Protein AF-A0A961NKL2-F1 (afdb_monomer_lite)

Radius of gyration: 26.67 Å; chains: 1; bounding box: 66×65×51 Å

Sequence (157 aa):
YEAPAMARLHRAYERLLSAIHTENTVDLYLNLGRTLVRRLYEGRWYDPDAMLLKDALIRWVASAINGEVVLELRRGDDYSILNTVAPRGSYAPEKLSMEKVQSAFSPGDRIGMLTMQDIGIGDTRNILMEYMRASAHFDFKNWLDMLEGPDGPDVIS

Foldseek 3Di:
DDDPPVVVVVVFLVVQLVFADDPVVVVLCVVLVVVLVVCVVVVNCPPPSNVVSVCCCCVPRVVQRDWDWDKDDDPDPDIDTDDTGRPNTPDDVVLQDPPDPDHPDDPVVVVVVVVVCVVVVVVVVVVVVVVVVVVVPPPVPVVVPVVCPPCNDPPDD

pLDDT: mean 87.79, std 12.67, range [39.94, 97.06]

Structure (mmCIF, N/CA/C/O backbone):
data_AF-A0A961NKL2-F1
#
_entry.id   AF-A0A961NKL2-F1
#
loop_
_atom_site.group_PDB
_atom_site.id
_atom_site.type_symbol
_atom_site.label_atom_id
_atom_site.label_alt_id
_atom_site.label_comp_id
_atom_site.label_asym_id
_atom_site.label_entity_id
_atom_site.label_seq_id
_atom_site.pdbx_PDB_ins_code
_atom_site.Cartn_x
_atom_site.Cartn_y
_atom_site.Cartn_z
_atom_site.occupancy
_atom_site.B_iso_or_equiv
_atom_site.auth_seq_id
_atom_site.auth_comp_id
_atom_site.auth_asym_id
_atom_site.auth_atom_id
_atom_site.pdbx_PDB_model_num
ATOM 1 N N . TYR A 1 1 ? 6.110 11.289 -21.952 1.00 80.94 1 TYR A N 1
ATOM 2 C CA . TYR A 1 1 ? 6.241 9.821 -22.029 1.00 80.94 1 TYR A CA 1
ATOM 3 C C . TYR A 1 1 ? 4.850 9.260 -22.249 1.00 80.94 1 TYR A C 1
ATOM 5 O O . TYR A 1 1 ? 3.942 9.697 -21.554 1.00 80.94 1 TYR A O 1
ATOM 13 N N . GLU A 1 2 ? 4.659 8.376 -23.225 1.00 89.19 2 GLU A N 1
ATOM 14 C CA . GLU A 1 2 ? 3.337 7.844 -23.581 1.00 89.19 2 GLU A CA 1
ATOM 15 C C . GLU A 1 2 ? 3.264 6.358 -23.227 1.00 89.19 2 GLU A C 1
ATOM 17 O O . GLU A 1 2 ? 4.028 5.551 -23.748 1.00 89.19 2 GLU A O 1
ATOM 22 N N . ALA A 1 3 ? 2.354 5.995 -22.320 1.00 91.94 3 ALA A N 1
ATOM 23 C CA . ALA A 1 3 ? 2.132 4.606 -21.917 1.00 91.94 3 ALA A CA 1
ATOM 24 C C . ALA A 1 3 ? 0.640 4.340 -21.620 1.00 91.94 3 ALA A C 1
ATOM 26 O O . ALA A 1 3 ? 0.274 4.035 -20.481 1.00 91.94 3 ALA A O 1
ATOM 27 N N . PRO A 1 4 ? -0.252 4.459 -22.624 1.00 91.06 4 PRO A N 1
ATOM 28 C CA . PRO A 1 4 ? -1.704 4.436 -22.415 1.00 91.06 4 PRO A CA 1
ATOM 29 C C . PRO A 1 4 ? -2.221 3.092 -21.881 1.00 91.06 4 PRO A C 1
ATOM 31 O O . PRO A 1 4 ? -3.090 3.059 -21.009 1.00 91.06 4 PRO A O 1
ATOM 34 N N . ALA A 1 5 ? -1.670 1.975 -22.367 1.00 92.69 5 ALA A N 1
ATOM 35 C CA . ALA A 1 5 ? -2.042 0.644 -21.891 1.00 92.69 5 ALA A CA 1
ATOM 36 C C . ALA A 1 5 ? -1.596 0.423 -20.437 1.00 92.69 5 ALA A C 1
ATOM 38 O O . ALA A 1 5 ? -2.394 0.001 -19.601 1.00 92.69 5 ALA A O 1
ATOM 39 N N . MET A 1 6 ? -0.347 0.779 -20.121 1.00 94.94 6 MET A N 1
ATOM 40 C CA . MET A 1 6 ? 0.202 0.633 -18.773 1.00 94.94 6 MET A CA 1
ATOM 41 C C . MET A 1 6 ? -0.548 1.505 -17.764 1.00 94.94 6 MET A C 1
ATOM 43 O O . MET A 1 6 ? -0.864 1.037 -16.677 1.00 94.94 6 MET A O 1
ATOM 47 N N . ALA A 1 7 ? -0.910 2.737 -18.136 1.00 92.75 7 ALA A N 1
ATOM 48 C CA . ALA A 1 7 ? -1.696 3.624 -17.282 1.00 92.75 7 ALA A CA 1
ATOM 49 C C . ALA A 1 7 ? -3.065 3.022 -16.923 1.00 92.75 7 ALA A C 1
ATOM 51 O O . ALA A 1 7 ? -3.497 3.104 -15.773 1.00 92.75 7 ALA A O 1
ATOM 52 N N . ARG A 1 8 ? -3.736 2.366 -17.880 1.00 93.06 8 ARG A N 1
ATOM 53 C CA . ARG A 1 8 ? -5.013 1.682 -17.629 1.00 93.06 8 ARG A CA 1
ATOM 54 C C . ARG A 1 8 ? -4.845 0.502 -16.673 1.00 93.06 8 ARG A C 1
ATOM 56 O O . ARG A 1 8 ? -5.608 0.394 -15.715 1.00 93.06 8 ARG A O 1
ATOM 63 N N . LEU A 1 9 ? -3.849 -0.352 -16.920 1.00 94.81 9 LEU A N 1
ATOM 64 C CA . LEU A 1 9 ? -3.557 -1.503 -16.061 1.00 94.81 9 LEU A CA 1
ATOM 65 C C . LEU A 1 9 ? -3.177 -1.060 -14.649 1.00 94.81 9 LEU A C 1
ATOM 67 O O . LEU A 1 9 ? -3.687 -1.614 -13.685 1.00 94.81 9 LEU A O 1
ATOM 71 N N . HIS A 1 10 ? -2.358 -0.018 -14.529 1.00 94.44 10 HIS A N 1
ATOM 72 C CA . HIS A 1 10 ? -1.964 0.560 -13.251 1.00 94.44 10 HIS A CA 1
ATOM 73 C C . HIS A 1 10 ? -3.175 1.068 -12.456 1.00 94.44 10 HIS A C 1
ATOM 75 O O . HIS A 1 10 ? -3.322 0.720 -11.291 1.00 94.44 10 HIS A O 1
ATOM 81 N N . ARG A 1 11 ? -4.096 1.820 -13.079 1.00 95.06 11 ARG A N 1
ATOM 82 C CA . ARG A 1 11 ? -5.323 2.294 -12.404 1.00 95.06 11 ARG A CA 1
ATOM 83 C C . ARG A 1 11 ? -6.184 1.138 -11.887 1.00 95.06 11 ARG A C 1
ATOM 85 O O . ARG A 1 11 ? -6.678 1.198 -10.765 1.00 95.06 11 ARG A O 1
ATOM 92 N N . ALA A 1 12 ? -6.359 0.089 -12.693 1.00 95.75 12 ALA A N 1
ATOM 93 C CA . ALA A 1 12 ? -7.103 -1.097 -12.276 1.00 95.75 12 ALA A CA 1
ATOM 94 C C . ALA A 1 12 ? -6.386 -1.850 -11.140 1.00 95.75 12 ALA A C 1
ATOM 96 O O . ALA A 1 12 ? -7.020 -2.231 -10.158 1.00 95.75 12 ALA A O 1
ATOM 97 N N . TYR A 1 13 ? -5.067 -2.015 -11.248 1.00 95.56 13 TYR A N 1
ATOM 98 C CA . TYR A 1 13 ? -4.237 -2.694 -10.256 1.00 95.56 13 TYR A CA 1
ATOM 99 C C . TYR A 1 13 ? -4.260 -1.980 -8.901 1.00 95.56 13 TYR A C 1
ATOM 101 O O . TYR A 1 13 ? -4.557 -2.613 -7.895 1.00 95.56 13 TYR A O 1
ATOM 109 N N . GLU A 1 14 ? -4.038 -0.664 -8.866 1.00 94.75 14 GLU A N 1
ATOM 110 C CA . GLU A 1 14 ? -4.080 0.145 -7.636 1.00 94.75 14 GLU A CA 1
ATOM 111 C C . GLU A 1 14 ? -5.462 0.101 -6.964 1.00 94.75 14 GLU A C 1
ATOM 113 O O . GLU A 1 14 ? -5.590 0.018 -5.736 1.00 94.75 14 GLU A O 1
ATOM 118 N N . ARG A 1 15 ? -6.533 0.087 -7.769 1.00 95.38 15 ARG A N 1
ATOM 119 C CA . ARG A 1 15 ? -7.889 -0.063 -7.238 1.00 95.38 15 ARG A CA 1
ATOM 120 C C . ARG A 1 15 ? -8.107 -1.431 -6.586 1.00 95.38 15 ARG A C 1
ATOM 122 O O . ARG A 1 15 ? -8.729 -1.497 -5.531 1.00 95.38 15 ARG A O 1
ATOM 129 N N . LEU A 1 16 ? -7.605 -2.513 -7.178 1.00 95.12 16 LEU A N 1
ATOM 130 C CA . LEU A 1 16 ? -7.694 -3.845 -6.570 1.00 95.12 16 LEU A CA 1
ATOM 131 C C . LEU A 1 16 ? -6.773 -3.987 -5.355 1.00 95.12 16 LEU A C 1
ATOM 133 O O . LEU A 1 16 ? -7.172 -4.592 -4.363 1.00 95.12 16 LEU A O 1
ATOM 137 N N . LEU A 1 17 ? -5.577 -3.399 -5.406 1.00 94.50 17 LEU A N 1
ATOM 138 C CA . LEU A 1 17 ? -4.610 -3.398 -4.312 1.00 94.50 17 LEU A CA 1
ATOM 139 C C . LEU A 1 17 ? -5.241 -2.821 -3.039 1.00 94.50 17 LEU A C 1
ATOM 141 O O . LEU A 1 17 ? -5.269 -3.498 -2.014 1.00 94.50 17 LEU A O 1
ATOM 145 N N . SER A 1 18 ? -5.815 -1.618 -3.141 1.00 93.31 18 SER A N 1
ATOM 146 C CA . SER A 1 18 ? -6.505 -0.942 -2.032 1.00 93.31 18 SER A CA 1
ATOM 147 C C . SER A 1 18 ? -7.765 -1.667 -1.543 1.00 93.31 18 SER A C 1
ATOM 149 O O . SER A 1 18 ? -8.164 -1.493 -0.396 1.00 93.31 18 SER A O 1
ATOM 151 N N . ALA A 1 19 ? -8.403 -2.482 -2.387 1.00 93.38 19 ALA A N 1
ATOM 152 C CA . ALA A 1 19 ? -9.581 -3.256 -1.999 1.00 93.38 19 ALA A CA 1
ATOM 153 C C . ALA A 1 19 ? -9.231 -4.555 -1.246 1.00 93.38 19 ALA A C 1
ATOM 155 O O . ALA A 1 19 ? -10.041 -5.048 -0.455 1.00 93.38 19 ALA A O 1
ATOM 156 N N . ILE A 1 20 ? -8.061 -5.139 -1.519 1.00 93.94 20 ILE A N 1
ATOM 157 C CA . ILE A 1 20 ? -7.659 -6.461 -1.017 1.00 93.94 20 ILE A CA 1
ATOM 158 C C . ILE A 1 20 ? -6.738 -6.333 0.198 1.00 93.94 20 ILE A C 1
ATOM 160 O O . ILE A 1 20 ? -6.995 -6.963 1.226 1.00 93.94 20 ILE A O 1
ATOM 164 N N . HIS A 1 21 ? -5.679 -5.532 0.084 1.00 93.94 21 HIS A N 1
ATOM 165 C CA . HIS A 1 21 ? -4.607 -5.461 1.076 1.00 93.94 21 HIS A CA 1
ATOM 166 C C . HIS A 1 21 ? -4.887 -4.447 2.186 1.00 93.94 21 HIS A C 1
ATOM 168 O O . HIS A 1 21 ? -5.698 -3.536 2.044 1.00 93.94 21 HIS A O 1
ATOM 174 N N . THR A 1 22 ? -4.197 -4.623 3.312 1.00 93.81 22 THR A N 1
ATOM 175 C CA . THR A 1 22 ? -4.247 -3.695 4.447 1.00 93.81 22 THR A CA 1
ATOM 176 C C . THR A 1 22 ? -3.387 -2.460 4.185 1.00 93.81 22 THR A C 1
ATOM 178 O O . THR A 1 22 ? -2.493 -2.479 3.338 1.00 93.81 22 THR A O 1
ATOM 181 N N . GLU A 1 23 ? -3.615 -1.401 4.960 1.00 93.56 23 GLU A N 1
ATOM 182 C CA . GLU A 1 23 ? -2.865 -0.142 4.866 1.00 93.56 23 GLU A CA 1
ATOM 183 C C . GLU A 1 23 ? -1.346 -0.356 4.987 1.00 93.56 23 GLU A C 1
ATOM 185 O O . GLU A 1 23 ? -0.598 0.024 4.091 1.00 93.56 23 GLU A O 1
ATOM 190 N N . ASN A 1 24 ? -0.898 -1.109 5.999 1.00 95.62 24 ASN A N 1
ATOM 191 C CA . ASN A 1 24 ? 0.524 -1.414 6.198 1.00 95.62 24 ASN A CA 1
ATOM 192 C C . ASN A 1 24 ? 1.166 -2.111 4.984 1.00 95.62 24 ASN A C 1
ATOM 194 O O . ASN A 1 24 ? 2.326 -1.867 4.651 1.00 95.62 24 ASN A O 1
ATOM 198 N N . THR A 1 25 ? 0.434 -3.011 4.320 1.00 94.31 25 THR A N 1
ATOM 199 C CA . THR A 1 25 ? 0.941 -3.700 3.128 1.00 94.31 25 THR A CA 1
ATOM 200 C C . THR A 1 25 ? 1.016 -2.757 1.929 1.00 94.31 25 THR A C 1
ATOM 202 O O . THR A 1 25 ? 1.977 -2.830 1.161 1.00 94.31 25 THR A O 1
ATOM 205 N N . VAL A 1 26 ? 0.047 -1.850 1.781 1.00 94.75 26 VAL A N 1
ATOM 206 C CA . VAL A 1 26 ? 0.061 -0.811 0.740 1.00 94.75 26 VAL A CA 1
ATOM 207 C C . VAL A 1 26 ? 1.244 0.141 0.940 1.00 94.75 26 VAL A C 1
ATOM 209 O O . VAL A 1 26 ? 1.963 0.421 -0.019 1.00 94.75 26 VAL A O 1
ATOM 212 N N . ASP A 1 27 ? 1.528 0.553 2.175 1.00 95.75 27 ASP A N 1
ATOM 213 C CA . ASP A 1 27 ? 2.681 1.405 2.488 1.00 95.75 27 ASP A CA 1
ATOM 214 C C . ASP A 1 27 ? 4.010 0.740 2.124 1.00 95.75 27 ASP A C 1
ATOM 216 O O . ASP A 1 27 ? 4.884 1.353 1.498 1.00 95.75 27 ASP A O 1
ATOM 220 N N . LEU A 1 28 ? 4.161 -0.544 2.463 1.00 95.38 28 LEU A N 1
ATOM 221 C CA . LEU A 1 28 ? 5.332 -1.327 2.071 1.00 95.38 28 LEU A CA 1
ATOM 222 C C . LEU A 1 28 ? 5.451 -1.434 0.549 1.00 95.38 28 LEU A C 1
ATOM 224 O O . LEU A 1 28 ? 6.538 -1.221 0.015 1.00 95.38 28 LEU A O 1
ATOM 228 N N . TYR A 1 29 ? 4.355 -1.708 -0.159 1.00 95.69 29 TYR A N 1
ATOM 229 C CA . TYR A 1 29 ? 4.342 -1.748 -1.621 1.00 95.69 29 TYR A CA 1
ATOM 230 C C . TYR A 1 29 ? 4.825 -0.422 -2.230 1.00 95.69 29 TYR A C 1
ATOM 232 O O . TYR A 1 29 ? 5.706 -0.429 -3.093 1.00 95.69 29 TYR A O 1
ATOM 240 N N . LEU A 1 30 ? 4.328 0.717 -1.738 1.00 95.00 30 LEU A N 1
ATOM 241 C CA . LEU A 1 30 ? 4.715 2.038 -2.236 1.00 95.00 30 LEU A CA 1
ATOM 242 C C . LEU A 1 30 ? 6.195 2.351 -1.960 1.00 95.00 30 LEU A C 1
ATOM 244 O O . LEU A 1 30 ? 6.894 2.878 -2.829 1.00 95.00 30 LEU A O 1
ATOM 248 N N . ASN A 1 31 ? 6.699 2.017 -0.771 1.00 96.31 31 ASN A N 1
ATOM 249 C CA . ASN A 1 31 ? 8.091 2.278 -0.395 1.00 96.31 31 ASN A CA 1
ATOM 250 C C . ASN A 1 31 ? 9.077 1.372 -1.144 1.00 96.31 31 ASN A C 1
ATOM 252 O O . ASN A 1 31 ? 10.045 1.860 -1.733 1.00 96.31 31 ASN A O 1
ATOM 256 N N . LEU A 1 32 ? 8.811 0.065 -1.179 1.00 96.19 32 LEU A N 1
ATOM 257 C CA . LEU A 1 32 ? 9.641 -0.899 -1.903 1.00 96.19 32 LEU A CA 1
ATOM 258 C C . LEU A 1 32 ? 9.594 -0.643 -3.414 1.00 96.19 32 LEU A C 1
ATOM 260 O O . LEU A 1 32 ? 10.629 -0.721 -4.077 1.00 96.19 32 LEU A O 1
ATOM 264 N N . GLY A 1 33 ? 8.429 -0.264 -3.948 1.00 95.12 33 GLY A N 1
ATOM 265 C CA . GLY A 1 33 ? 8.252 0.110 -5.349 1.00 95.12 33 GLY A CA 1
ATOM 266 C C . GLY A 1 33 ? 9.131 1.293 -5.757 1.00 95.12 33 GLY A C 1
ATOM 267 O O . GLY A 1 33 ? 9.840 1.208 -6.758 1.00 95.12 33 GLY A O 1
ATOM 268 N N . ARG A 1 34 ? 9.177 2.368 -4.957 1.00 96.19 34 ARG A N 1
ATOM 269 C CA . ARG A 1 34 ? 10.049 3.531 -5.227 1.00 96.19 34 ARG A CA 1
ATOM 270 C C . ARG A 1 34 ? 11.531 3.156 -5.243 1.00 96.19 34 ARG A C 1
ATOM 272 O O . ARG A 1 34 ? 12.257 3.565 -6.150 1.00 96.19 34 ARG A O 1
ATOM 279 N N . THR A 1 35 ? 11.978 2.348 -4.281 1.00 96.12 35 THR A N 1
ATOM 280 C CA . THR A 1 35 ? 13.369 1.869 -4.234 1.00 96.12 35 THR A CA 1
ATOM 281 C C . THR A 1 35 ? 13.698 0.985 -5.438 1.00 96.12 35 THR A C 1
ATOM 283 O O . THR A 1 35 ? 14.747 1.157 -6.060 1.00 96.12 35 THR A O 1
ATOM 286 N N . LEU A 1 36 ? 12.789 0.085 -5.824 1.00 96.94 36 LEU A N 1
ATOM 287 C CA . LEU A 1 36 ? 12.961 -0.772 -6.996 1.00 96.94 36 LEU A CA 1
ATOM 288 C C . LEU A 1 36 ? 13.035 0.043 -8.295 1.00 96.94 36 LEU A C 1
ATOM 290 O O . LEU A 1 36 ? 13.869 -0.238 -9.155 1.00 96.94 36 LEU A O 1
ATOM 294 N N . VAL A 1 37 ? 12.204 1.078 -8.430 1.00 96.06 37 VAL A N 1
ATOM 295 C CA . VAL A 1 37 ? 12.221 1.984 -9.587 1.00 96.06 37 VAL A CA 1
ATOM 296 C C . VAL A 1 37 ? 13.561 2.710 -9.692 1.00 96.06 37 VAL A C 1
ATOM 298 O O . VAL A 1 37 ? 14.125 2.797 -10.780 1.00 96.06 37 VAL A O 1
ATOM 301 N N . ARG A 1 38 ? 14.125 3.172 -8.572 1.00 96.44 38 ARG A N 1
ATOM 302 C CA . ARG A 1 38 ? 15.470 3.760 -8.570 1.00 96.44 38 ARG A CA 1
ATOM 303 C C . ARG A 1 38 ? 16.520 2.770 -9.088 1.00 96.44 38 ARG A C 1
ATOM 305 O O . ARG A 1 38 ? 17.312 3.140 -9.950 1.00 96.44 38 ARG A O 1
ATOM 312 N N . ARG A 1 39 ? 16.491 1.511 -8.634 1.00 96.00 39 ARG A N 1
ATOM 313 C CA . ARG A 1 39 ? 17.401 0.459 -9.130 1.00 96.00 39 ARG A CA 1
ATOM 314 C C . ARG A 1 39 ? 17.230 0.183 -10.619 1.00 96.00 39 ARG A C 1
ATOM 316 O O . ARG A 1 39 ? 18.222 -0.001 -11.319 1.00 96.00 39 ARG A O 1
ATOM 323 N N . LEU A 1 40 ? 15.994 0.204 -11.115 1.00 96.19 40 LEU A N 1
ATOM 324 C CA . LEU A 1 40 ? 15.706 0.080 -12.542 1.00 96.19 40 LEU A CA 1
ATOM 325 C C . LEU A 1 40 ? 16.364 1.210 -13.349 1.00 96.19 40 LEU A C 1
ATOM 327 O O . LEU A 1 40 ? 17.028 0.929 -14.343 1.00 96.19 40 LEU A O 1
ATOM 331 N N . TYR A 1 41 ? 16.232 2.465 -12.907 1.00 96.38 41 TYR A N 1
ATOM 332 C CA . TYR A 1 41 ? 16.851 3.612 -13.584 1.00 96.38 41 TYR A CA 1
ATOM 333 C C . TYR A 1 41 ? 18.381 3.630 -13.484 1.00 96.38 41 TYR A C 1
ATOM 335 O O . TYR A 1 41 ? 19.045 4.112 -14.396 1.00 96.38 41 TYR A O 1
ATOM 343 N N . GLU A 1 42 ? 18.950 3.064 -12.421 1.00 96.88 42 GLU A N 1
ATOM 344 C CA . GLU A 1 42 ? 20.397 2.856 -12.277 1.00 96.88 42 GLU A CA 1
ATOM 345 C C . GLU A 1 42 ? 20.931 1.714 -13.177 1.00 96.88 42 GLU A C 1
ATOM 347 O O . GLU A 1 42 ? 22.132 1.456 -13.184 1.00 96.88 42 GLU A O 1
ATOM 352 N N . GLY A 1 43 ? 20.067 1.012 -13.927 1.00 97.06 43 GLY A N 1
ATOM 353 C CA . GLY A 1 43 ? 20.434 -0.136 -14.771 1.00 97.06 43 GLY A CA 1
ATOM 354 C C . GLY A 1 43 ? 20.635 -1.446 -13.999 1.00 97.06 43 GLY A C 1
ATOM 355 O O . GLY A 1 43 ? 21.023 -2.460 -14.575 1.00 97.06 43 GLY A O 1
ATOM 356 N N . ARG A 1 44 ? 20.327 -1.453 -12.699 1.00 96.50 44 ARG A N 1
ATOM 357 C CA . ARG A 1 44 ? 20.572 -2.543 -11.741 1.00 96.50 44 ARG A CA 1
ATOM 358 C C . ARG A 1 44 ? 19.360 -3.457 -11.582 1.00 96.50 44 ARG A C 1
ATOM 360 O O . ARG A 1 44 ? 18.968 -3.824 -10.479 1.00 96.50 44 ARG A O 1
ATOM 367 N N . TRP A 1 45 ? 18.706 -3.811 -12.686 1.00 94.81 45 TRP A N 1
ATOM 368 C CA . TRP A 1 45 ? 17.456 -4.580 -12.624 1.00 94.81 45 TRP A CA 1
ATOM 369 C C . TRP A 1 45 ? 17.650 -6.027 -12.148 1.00 94.81 45 TRP 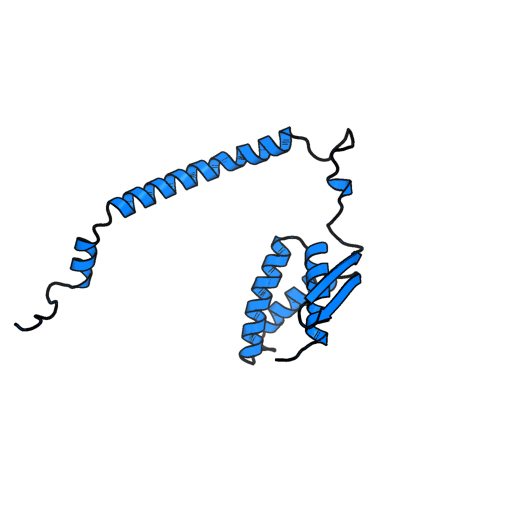A C 1
ATOM 371 O O . TRP A 1 45 ? 16.724 -6.615 -11.585 1.00 94.81 45 TRP A O 1
ATOM 381 N N . TYR A 1 46 ? 18.826 -6.610 -12.375 1.00 96.19 46 TYR A N 1
ATOM 382 C CA . TYR A 1 46 ? 19.142 -8.002 -12.034 1.00 96.19 46 TYR A CA 1
ATOM 383 C C . TYR A 1 46 ? 20.098 -8.136 -10.842 1.00 96.19 46 TYR A C 1
ATOM 385 O O . TYR A 1 46 ? 20.509 -9.250 -10.524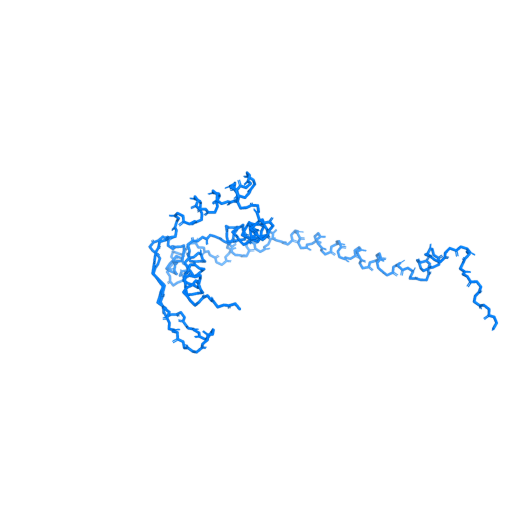 1.00 96.19 46 TYR A O 1
ATOM 393 N N . ASP A 1 47 ? 20.422 -7.030 -10.168 1.00 96.56 47 ASP A N 1
ATOM 394 C CA . ASP A 1 47 ? 21.217 -7.073 -8.943 1.00 96.56 47 ASP A CA 1
ATOM 395 C C . ASP A 1 47 ? 20.434 -7.831 -7.841 1.00 96.56 47 ASP A C 1
ATOM 397 O O . ASP A 1 47 ? 19.192 -7.819 -7.834 1.00 96.56 47 ASP A O 1
ATOM 401 N N . PRO A 1 48 ? 21.117 -8.519 -6.903 1.00 96.56 48 PRO A N 1
ATOM 402 C CA . PRO A 1 48 ? 20.455 -9.323 -5.871 1.00 96.56 48 PRO A CA 1
ATOM 403 C C . PRO A 1 48 ? 19.452 -8.544 -5.009 1.00 96.56 48 PRO A C 1
ATOM 405 O O . PRO A 1 48 ? 18.432 -9.096 -4.596 1.00 96.56 48 PRO A O 1
ATOM 408 N N . ASP A 1 49 ? 19.703 -7.257 -4.764 1.00 94.69 49 ASP A N 1
ATOM 409 C CA . ASP A 1 49 ? 18.798 -6.380 -4.021 1.00 94.69 49 ASP A CA 1
ATOM 410 C C . ASP A 1 49 ? 17.503 -6.101 -4.805 1.00 94.69 49 ASP A C 1
ATOM 412 O O . ASP A 1 49 ? 16.407 -6.247 -4.263 1.00 94.69 49 ASP A O 1
ATOM 416 N N . ALA A 1 50 ? 17.598 -5.795 -6.102 1.00 96.25 50 ALA A N 1
ATOM 417 C CA . ALA A 1 50 ? 16.443 -5.628 -6.980 1.00 96.25 50 ALA A CA 1
ATOM 418 C C . ALA A 1 50 ? 15.651 -6.935 -7.150 1.00 96.25 50 ALA A C 1
ATOM 420 O O . ALA A 1 50 ? 14.420 -6.907 -7.233 1.00 96.25 50 ALA A O 1
ATOM 421 N N . MET A 1 51 ? 16.330 -8.087 -7.181 1.00 96.75 51 MET A N 1
ATOM 422 C CA . MET A 1 51 ? 15.681 -9.403 -7.197 1.00 96.75 51 MET A CA 1
ATOM 423 C C . MET A 1 51 ? 14.887 -9.662 -5.913 1.00 96.75 51 MET A C 1
ATOM 425 O O . MET A 1 51 ? 13.733 -10.081 -6.002 1.00 96.75 51 MET A O 1
ATOM 429 N N . LEU A 1 52 ? 15.455 -9.355 -4.743 1.00 96.25 52 LEU A N 1
ATOM 430 C CA . LEU A 1 52 ? 14.786 -9.517 -3.449 1.00 96.25 52 LEU A CA 1
ATOM 431 C C . LEU A 1 52 ? 13.528 -8.645 -3.344 1.00 96.25 52 LEU A C 1
ATOM 433 O O . LEU A 1 52 ? 12.468 -9.132 -2.950 1.00 96.25 52 LEU A O 1
ATOM 437 N N . LEU A 1 53 ? 13.617 -7.376 -3.761 1.00 95.88 53 LEU A N 1
ATOM 438 C CA . LEU A 1 53 ? 12.463 -6.471 -3.802 1.00 95.88 53 LEU A CA 1
ATOM 439 C C . LEU A 1 53 ? 11.362 -7.000 -4.731 1.00 95.88 53 LEU A C 1
ATOM 441 O O . LEU A 1 53 ? 10.182 -6.969 -4.382 1.00 95.88 53 LEU A O 1
ATOM 445 N N . LYS A 1 54 ? 11.736 -7.519 -5.905 1.00 95.38 54 LYS A N 1
ATOM 446 C CA . LYS A 1 54 ? 10.777 -8.087 -6.859 1.00 95.38 54 LYS A CA 1
ATOM 447 C C . LYS A 1 54 ? 10.104 -9.345 -6.343 1.00 95.38 54 LYS A C 1
ATOM 449 O O . LYS A 1 54 ? 8.891 -9.449 -6.489 1.00 95.38 54 LYS A O 1
ATOM 454 N N . ASP A 1 55 ? 10.849 -10.275 -5.750 1.00 95.94 55 ASP A N 1
ATOM 455 C CA . ASP A 1 55 ? 10.256 -11.494 -5.191 1.00 95.94 55 ASP A CA 1
ATOM 456 C C . ASP A 1 55 ? 9.249 -11.147 -4.091 1.00 95.94 55 ASP A C 1
ATOM 458 O O . ASP A 1 55 ? 8.130 -11.654 -4.117 1.00 95.94 55 ASP A O 1
ATOM 462 N N . ALA A 1 56 ? 9.579 -10.203 -3.203 1.00 95.44 56 ALA A N 1
ATOM 463 C CA . ALA A 1 56 ? 8.655 -9.748 -2.169 1.00 95.44 56 ALA A CA 1
ATOM 464 C C . ALA A 1 56 ? 7.341 -9.198 -2.760 1.00 95.44 56 ALA A C 1
ATOM 466 O O . ALA A 1 56 ? 6.253 -9.611 -2.353 1.00 95.44 56 ALA A O 1
ATOM 467 N N . LEU A 1 57 ? 7.432 -8.309 -3.756 1.00 95.06 57 LEU A N 1
ATOM 468 C CA . LEU A 1 57 ? 6.263 -7.701 -4.397 1.00 95.06 57 LEU A CA 1
ATOM 469 C C . LEU A 1 57 ? 5.442 -8.718 -5.207 1.00 95.06 57 LEU A C 1
ATOM 471 O O . LEU A 1 57 ? 4.219 -8.768 -5.088 1.00 95.06 57 LEU A O 1
ATOM 475 N N . ILE A 1 58 ? 6.089 -9.562 -6.009 1.00 94.81 58 ILE A N 1
ATOM 476 C CA . ILE A 1 58 ? 5.395 -10.530 -6.869 1.00 94.81 58 ILE A CA 1
ATOM 477 C C . ILE A 1 58 ? 4.739 -11.626 -6.023 1.00 94.81 58 ILE A C 1
ATOM 479 O O . ILE A 1 58 ? 3.576 -11.973 -6.236 1.00 94.81 58 ILE A O 1
ATOM 483 N N . ARG A 1 59 ? 5.465 -12.165 -5.041 1.00 95.00 59 ARG A N 1
ATOM 484 C CA . ARG A 1 59 ? 5.015 -13.314 -4.256 1.00 95.00 59 ARG A CA 1
ATOM 485 C C . ARG A 1 59 ? 3.927 -12.957 -3.256 1.00 95.00 59 ARG A C 1
ATOM 487 O O . ARG A 1 59 ? 2.991 -13.738 -3.112 1.00 95.00 59 ARG A O 1
ATOM 494 N N . TRP A 1 60 ? 4.035 -11.822 -2.568 1.00 93.19 60 TRP A N 1
ATOM 495 C CA . TRP A 1 60 ? 3.122 -11.479 -1.469 1.00 93.19 60 TRP A CA 1
ATOM 496 C C . TRP A 1 60 ? 2.044 -10.475 -1.857 1.00 93.19 60 TRP A C 1
ATOM 498 O O . TRP A 1 60 ? 0.929 -10.559 -1.348 1.00 93.19 60 TRP A O 1
ATOM 508 N N . VAL A 1 61 ? 2.349 -9.543 -2.764 1.00 93.75 61 VAL A N 1
ATOM 509 C CA . VAL A 1 61 ? 1.390 -8.508 -3.163 1.00 93.75 61 VAL A CA 1
ATOM 510 C C . VAL A 1 61 ? 0.611 -8.957 -4.393 1.00 93.75 61 VAL A C 1
ATOM 512 O O . VAL A 1 61 ? -0.614 -9.070 -4.328 1.00 93.75 61 VAL A O 1
ATOM 515 N N . ALA A 1 62 ? 1.307 -9.267 -5.491 1.00 93.62 62 ALA A N 1
ATOM 516 C CA . ALA A 1 62 ? 0.664 -9.550 -6.774 1.00 93.62 62 ALA A CA 1
ATOM 517 C C . ALA A 1 62 ? -0.132 -10.866 -6.783 1.00 93.62 62 ALA A C 1
ATOM 519 O O . ALA A 1 62 ? -1.191 -10.933 -7.400 1.00 93.62 62 ALA A O 1
ATOM 520 N N . SER A 1 63 ? 0.324 -11.896 -6.064 1.00 93.00 63 SER A N 1
ATOM 521 C CA . SER A 1 63 ? -0.338 -13.212 -6.016 1.00 93.00 63 SER A CA 1
ATOM 522 C C . SER A 1 63 ? -1.759 -13.187 -5.434 1.00 93.00 63 SER A C 1
ATOM 524 O O . SER A 1 63 ? -2.588 -14.039 -5.765 1.00 93.00 63 SER A O 1
ATOM 526 N N . ALA A 1 64 ? -2.054 -12.219 -4.564 1.00 91.56 64 ALA A N 1
ATOM 527 C CA . ALA A 1 64 ? -3.362 -12.064 -3.940 1.00 91.56 64 ALA A CA 1
ATOM 528 C C . ALA A 1 64 ? -4.351 -11.281 -4.818 1.00 91.56 64 ALA A C 1
ATOM 530 O O . ALA A 1 64 ? -5.558 -11.339 -4.570 1.00 91.56 64 ALA A O 1
ATOM 531 N N . ILE A 1 65 ? -3.858 -10.562 -5.831 1.00 93.19 65 ILE A N 1
ATOM 532 C CA . ILE A 1 65 ? -4.663 -9.657 -6.648 1.00 93.19 65 ILE A CA 1
ATOM 533 C C . ILE A 1 65 ? -5.459 -10.465 -7.662 1.00 93.19 65 ILE A C 1
ATOM 535 O O . ILE A 1 65 ? -4.935 -10.990 -8.640 1.00 93.19 65 ILE A O 1
ATOM 539 N N . ASN A 1 66 ? -6.759 -10.551 -7.408 1.00 94.44 66 ASN A N 1
ATOM 540 C CA . ASN A 1 66 ? -7.722 -11.186 -8.287 1.00 94.44 66 ASN A CA 1
ATOM 541 C C . ASN A 1 66 ? -9.041 -10.417 -8.222 1.00 94.44 66 ASN A C 1
ATOM 543 O O . ASN A 1 66 ? -9.568 -10.185 -7.131 1.00 94.44 66 ASN A O 1
ATOM 547 N N . GLY A 1 67 ? -9.573 -10.036 -9.378 1.00 93.62 67 GLY A N 1
ATOM 548 C CA . GLY A 1 67 ? -10.802 -9.262 -9.472 1.00 93.62 67 GLY A CA 1
ATOM 549 C C . GLY A 1 67 ? -10.912 -8.485 -10.775 1.00 93.62 67 GLY A C 1
ATOM 550 O O . GLY A 1 67 ? -10.036 -8.545 -11.636 1.00 93.62 67 GLY A O 1
ATOM 551 N N . GLU A 1 68 ? -11.997 -7.733 -10.887 1.00 95.19 68 GLU A N 1
ATOM 552 C CA . GLU A 1 68 ? -12.341 -6.940 -12.060 1.00 95.19 68 GLU A CA 1
ATOM 553 C C . GLU A 1 68 ? -12.670 -5.502 -11.652 1.00 95.19 68 GLU A C 1
ATOM 555 O O . GLU A 1 68 ? -13.324 -5.248 -10.637 1.00 95.19 68 GLU A O 1
ATOM 560 N N . VAL A 1 69 ? -12.214 -4.544 -12.461 1.00 96.62 69 VAL A N 1
ATOM 561 C CA . VAL A 1 69 ? -12.489 -3.115 -12.278 1.00 96.62 69 VAL A CA 1
ATOM 562 C C . VAL A 1 69 ? -13.046 -2.563 -13.577 1.00 96.62 69 VAL A C 1
ATOM 564 O O . VAL A 1 69 ? -12.413 -2.668 -14.627 1.00 96.62 69 VAL A O 1
ATOM 567 N N . VAL A 1 70 ? -14.217 -1.940 -13.495 1.00 96.50 70 VAL A N 1
ATOM 568 C CA . VAL A 1 70 ? -14.853 -1.282 -14.636 1.00 96.50 70 VAL A CA 1
ATOM 569 C C . VAL A 1 70 ? -14.494 0.197 -14.598 1.00 96.50 70 VAL A C 1
ATOM 571 O O . VAL A 1 70 ? -14.821 0.899 -13.639 1.00 96.50 70 VAL A O 1
ATOM 574 N N . LEU A 1 71 ? -13.807 0.659 -15.642 1.00 94.88 71 LEU A N 1
ATOM 575 C CA . LEU A 1 71 ? -13.351 2.038 -15.795 1.00 94.88 71 LEU A CA 1
ATOM 576 C C . LEU A 1 71 ? -14.067 2.695 -16.975 1.00 94.88 71 LEU A C 1
ATOM 578 O O . LEU A 1 71 ? -14.038 2.172 -18.088 1.00 94.88 71 LEU A O 1
ATOM 582 N N . GLU A 1 72 ? -14.642 3.868 -16.743 1.00 95.44 72 GLU A N 1
ATOM 583 C CA . GLU A 1 72 ? -15.067 4.777 -17.803 1.00 95.44 72 GLU A CA 1
ATOM 584 C C . GLU A 1 72 ? -13.904 5.712 -18.132 1.00 95.44 72 GLU A C 1
ATOM 586 O O . GLU A 1 72 ? -13.397 6.416 -17.256 1.00 95.44 72 GLU A O 1
ATOM 591 N N . LEU A 1 73 ? -13.453 5.701 -19.385 1.00 94.81 73 LEU A N 1
ATOM 592 C CA . LEU A 1 73 ? -12.343 6.531 -19.842 1.00 94.81 73 LEU A CA 1
ATOM 593 C C . LEU A 1 73 ? -12.877 7.655 -20.716 1.00 94.81 73 LEU A C 1
ATOM 595 O O . LEU A 1 73 ? -13.611 7.406 -21.671 1.00 94.81 73 LEU A O 1
ATOM 599 N N . ARG A 1 74 ? -12.466 8.881 -20.401 1.00 93.19 74 ARG A N 1
ATOM 600 C CA . ARG A 1 74 ? -12.769 10.071 -21.193 1.00 93.19 74 ARG A CA 1
ATOM 601 C C . ARG A 1 74 ? -11.478 10.563 -21.847 1.00 93.19 74 ARG A C 1
ATOM 603 O O . ARG A 1 74 ? -10.753 9.774 -22.455 1.00 93.19 74 ARG A O 1
ATOM 610 N N . ARG A 1 75 ? -11.186 11.862 -21.782 1.00 92.50 75 ARG A N 1
ATOM 611 C CA . ARG A 1 75 ? -10.020 12.452 -22.445 1.00 92.50 75 ARG A CA 1
ATOM 612 C C . ARG A 1 75 ? -8.821 12.516 -21.499 1.00 92.50 75 ARG A C 1
ATOM 614 O O . ARG A 1 75 ? -8.889 13.136 -20.445 1.00 92.50 75 ARG A O 1
ATOM 621 N N . GLY A 1 76 ? -7.697 11.945 -21.933 1.00 88.25 76 GLY A N 1
ATOM 622 C CA . GLY A 1 76 ? -6.435 11.995 -21.191 1.00 88.25 76 GLY A CA 1
ATOM 623 C C . GLY A 1 76 ? -6.513 11.240 -19.863 1.00 88.25 76 GLY A C 1
ATOM 624 O O . GLY A 1 76 ? -6.801 10.041 -19.839 1.00 88.25 76 GLY A O 1
ATOM 625 N N . ASP A 1 77 ? -6.259 11.950 -18.766 1.00 87.75 77 ASP A N 1
ATOM 626 C CA . ASP A 1 77 ? -6.296 11.405 -17.405 1.00 87.75 77 ASP A CA 1
ATOM 627 C C . ASP A 1 77 ? -7.659 11.533 -16.720 1.00 87.75 77 ASP A C 1
ATOM 629 O O . ASP A 1 77 ? -7.782 11.226 -15.539 1.00 87.75 77 ASP A O 1
ATOM 633 N N . ASP A 1 78 ? -8.694 11.925 -17.460 1.00 94.44 78 ASP A N 1
ATOM 634 C CA . ASP A 1 78 ? -10.061 11.930 -16.958 1.00 94.44 78 ASP A CA 1
ATOM 635 C C . ASP A 1 78 ? -10.681 10.524 -17.048 1.00 94.44 78 ASP A C 1
ATOM 637 O O . ASP A 1 78 ? -10.851 9.954 -18.135 1.00 94.44 78 ASP A O 1
ATOM 641 N N . TYR A 1 79 ? -10.986 9.941 -15.889 1.00 94.25 79 TYR A N 1
ATOM 642 C CA . TYR A 1 79 ? -11.615 8.630 -15.766 1.00 94.25 79 TYR A CA 1
ATOM 643 C C . TYR A 1 79 ? -12.501 8.543 -14.525 1.00 94.25 79 TYR A C 1
ATOM 645 O O . TYR A 1 79 ? -12.318 9.268 -13.548 1.00 94.25 79 TYR A O 1
ATOM 653 N N . SER A 1 80 ? -13.440 7.602 -14.548 1.00 95.31 80 SER A N 1
ATOM 654 C CA . SER A 1 80 ? -14.279 7.260 -13.399 1.00 95.31 80 SER A CA 1
ATOM 655 C C . SER A 1 80 ? -14.258 5.754 -13.160 1.00 95.31 80 SER A C 1
ATOM 657 O O . SER A 1 80 ? -14.296 4.959 -14.099 1.00 95.31 80 SER A O 1
ATOM 659 N N . ILE A 1 81 ? -14.181 5.353 -11.891 1.00 95.31 81 ILE A N 1
ATOM 660 C CA . ILE A 1 81 ? -14.300 3.949 -11.483 1.00 95.31 81 ILE A CA 1
ATOM 661 C C . ILE A 1 81 ? -15.788 3.665 -11.289 1.00 95.31 81 ILE A C 1
ATOM 663 O O . ILE A 1 81 ? -16.404 4.239 -10.395 1.00 95.31 81 ILE A O 1
ATOM 667 N N . LEU A 1 82 ? -16.361 2.805 -12.130 1.00 96.06 82 LEU A N 1
ATOM 668 C CA . LEU A 1 82 ? -17.790 2.487 -12.093 1.00 96.06 82 LEU A CA 1
ATOM 669 C C . LEU A 1 82 ? -18.095 1.316 -11.160 1.00 96.06 82 LEU A C 1
ATOM 671 O O . LEU A 1 82 ? -19.080 1.340 -10.430 1.00 96.06 82 LEU A O 1
ATOM 675 N N . ASN A 1 83 ? -17.259 0.278 -11.193 1.00 94.88 83 ASN A N 1
ATOM 676 C CA . ASN A 1 83 ? -17.456 -0.917 -10.382 1.00 94.88 83 ASN A CA 1
ATOM 677 C C . ASN A 1 83 ? -16.117 -1.565 -10.014 1.00 94.88 83 ASN A C 1
ATOM 679 O O . ASN A 1 83 ? -15.126 -1.444 -10.737 1.00 94.88 83 ASN A O 1
ATOM 683 N N . THR A 1 84 ? -16.085 -2.257 -8.881 1.00 95.31 84 THR A N 1
ATOM 684 C CA . THR A 1 84 ? -14.935 -3.026 -8.401 1.00 95.31 84 THR A CA 1
ATOM 685 C C . THR A 1 84 ? -15.449 -4.323 -7.792 1.00 95.31 84 THR A C 1
ATOM 687 O O . THR A 1 84 ? -16.147 -4.297 -6.783 1.00 95.31 84 THR A O 1
ATOM 690 N N . VAL A 1 85 ? -15.085 -5.453 -8.393 1.00 93.56 85 VAL A N 1
ATOM 691 C CA . VAL A 1 85 ? -15.429 -6.790 -7.904 1.00 93.56 85 VAL A CA 1
ATOM 692 C C . VAL A 1 85 ? -14.138 -7.500 -7.526 1.00 93.56 85 VAL A C 1
ATOM 694 O O . VAL A 1 85 ? -13.341 -7.855 -8.388 1.00 93.56 85 VAL A O 1
ATOM 697 N N . ALA A 1 86 ? -13.923 -7.708 -6.230 1.00 91.31 86 ALA A N 1
ATOM 698 C CA . ALA A 1 86 ? -12.749 -8.396 -5.701 1.00 91.31 86 ALA A CA 1
ATOM 699 C C . ALA A 1 86 ? -13.204 -9.561 -4.805 1.00 91.31 86 ALA A C 1
ATOM 701 O O . ALA A 1 86 ? -13.631 -9.317 -3.677 1.00 91.31 86 ALA A O 1
ATOM 702 N N . PRO A 1 87 ? -13.113 -10.830 -5.257 1.00 87.56 87 PRO A N 1
ATOM 703 C CA . PRO A 1 87 ? -13.583 -11.985 -4.482 1.00 87.56 87 PRO A CA 1
ATOM 704 C C . PRO A 1 87 ? -12.909 -12.152 -3.114 1.00 87.56 87 PRO A C 1
ATOM 706 O O . PRO A 1 87 ? -13.500 -12.707 -2.196 1.00 87.56 87 PRO A O 1
ATOM 709 N N . ARG A 1 88 ? -11.662 -11.684 -2.981 1.00 85.25 88 ARG A N 1
ATOM 710 C CA . ARG A 1 88 ? -10.885 -11.685 -1.729 1.00 85.25 88 ARG A CA 1
ATOM 711 C C . ARG A 1 88 ? -10.752 -10.283 -1.126 1.00 85.25 88 ARG A C 1
ATOM 713 O O . ARG A 1 88 ? -9.805 -10.022 -0.394 1.00 85.25 88 ARG A O 1
ATOM 720 N N . GLY A 1 89 ? -11.649 -9.368 -1.488 1.00 83.44 89 GLY A N 1
ATOM 721 C CA . GLY A 1 89 ? -11.648 -8.013 -0.956 1.00 83.44 89 GLY A CA 1
ATOM 722 C C . GLY A 1 89 ? -11.850 -8.012 0.559 1.00 83.44 89 GLY A C 1
ATOM 723 O O . GLY A 1 89 ? -12.681 -8.750 1.086 1.00 83.44 89 GLY A O 1
ATOM 724 N N . SER A 1 90 ? -11.101 -7.159 1.254 1.00 84.06 90 SER A N 1
ATOM 725 C CA . SER A 1 90 ? -11.288 -6.924 2.690 1.00 84.06 90 SER A CA 1
ATOM 726 C C . SER A 1 90 ? -12.500 -6.022 2.962 1.00 84.06 90 SER A C 1
ATOM 728 O O . SER A 1 90 ? -13.029 -6.001 4.075 1.00 84.06 90 SER A O 1
ATOM 730 N N . TYR A 1 91 ? -12.967 -5.298 1.938 1.00 84.62 91 TYR A N 1
ATOM 731 C CA . TYR A 1 91 ? -14.154 -4.454 2.006 1.00 84.62 91 TYR A CA 1
ATOM 732 C C . TYR A 1 91 ? -15.437 -5.290 2.121 1.00 84.62 91 TYR A C 1
ATOM 734 O O . TYR A 1 91 ? -15.769 -6.065 1.228 1.00 84.62 91 TYR A O 1
ATOM 742 N N . ALA A 1 92 ? -16.151 -5.102 3.228 1.00 85.62 92 ALA A N 1
ATOM 743 C CA . 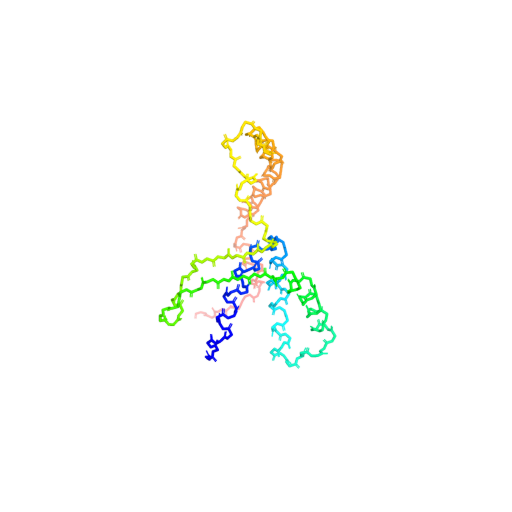ALA A 1 92 ? -17.354 -5.845 3.589 1.00 85.62 92 ALA A CA 1
ATOM 744 C C . ALA A 1 92 ? -18.265 -4.938 4.443 1.00 85.62 92 ALA A C 1
ATOM 746 O O . ALA A 1 92 ? -18.153 -4.946 5.676 1.00 85.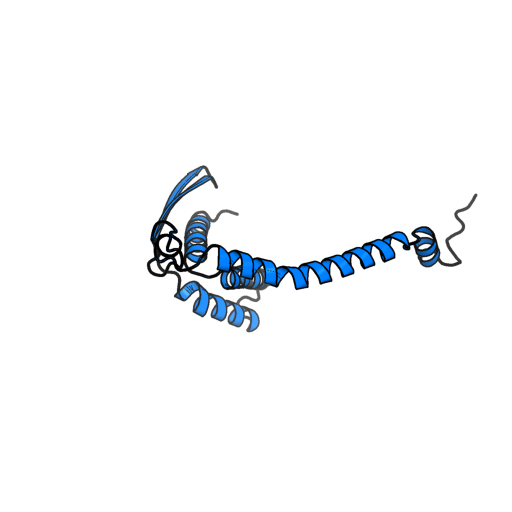62 92 ALA A O 1
ATOM 747 N N . PRO A 1 93 ? -19.106 -4.083 3.826 1.00 85.56 93 PRO A N 1
ATOM 748 C CA . PRO A 1 93 ? -19.897 -3.077 4.543 1.00 85.56 93 PRO A CA 1
ATOM 749 C C . PRO A 1 93 ? -20.868 -3.698 5.554 1.00 85.56 93 PRO A C 1
ATOM 751 O O . PRO A 1 93 ? -21.119 -3.126 6.612 1.00 85.56 93 PRO A O 1
ATOM 754 N N . GLU A 1 94 ? -21.355 -4.906 5.286 1.00 84.00 94 GLU A N 1
ATOM 755 C CA . GLU A 1 94 ? -22.226 -5.668 6.175 1.00 84.00 94 GLU A CA 1
ATOM 756 C C . GLU A 1 94 ? -21.580 -5.996 7.529 1.00 84.00 94 GLU A C 1
ATOM 758 O O . GLU A 1 94 ? -22.298 -6.127 8.520 1.00 84.00 94 GLU A O 1
ATOM 763 N N . LYS A 1 95 ? -20.242 -6.077 7.601 1.00 83.69 95 LYS A N 1
ATOM 764 C CA . LYS A 1 95 ? -19.506 -6.309 8.858 1.00 83.69 95 LYS A CA 1
ATOM 765 C C . LYS A 1 95 ? -19.439 -5.067 9.748 1.00 83.69 95 LYS A C 1
ATOM 767 O O . LYS A 1 95 ? -19.158 -5.193 10.935 1.00 83.69 95 LYS A O 1
ATOM 772 N N . LEU A 1 96 ? -19.672 -3.885 9.177 1.00 84.69 96 LEU A N 1
ATOM 773 C CA . LEU A 1 96 ? -19.618 -2.597 9.872 1.00 84.69 96 LEU A CA 1
ATOM 774 C C . LEU A 1 96 ? -21.011 -2.004 10.136 1.00 84.69 96 LEU A C 1
ATOM 776 O O . LEU A 1 96 ? -21.112 -0.909 10.685 1.00 84.69 96 LEU A O 1
ATOM 780 N N . SER A 1 97 ? -22.082 -2.696 9.732 1.00 85.19 97 SER A N 1
ATOM 781 C CA . SER A 1 97 ? -23.446 -2.200 9.908 1.00 85.19 97 SER A CA 1
ATOM 782 C C . SER A 1 97 ? -23.834 -2.127 11.387 1.00 85.19 97 SER A C 1
ATOM 784 O O . SER A 1 97 ? -23.671 -3.088 12.139 1.00 85.19 97 SER A O 1
ATOM 786 N N . MET A 1 98 ? -24.408 -0.984 11.768 1.00 86.44 98 MET A N 1
ATOM 787 C CA . MET A 1 98 ? -24.930 -0.708 13.110 1.00 86.44 98 MET A CA 1
ATOM 788 C C . MET A 1 98 ? -26.456 -0.863 13.199 1.00 86.44 98 MET A C 1
ATOM 790 O O . MET A 1 98 ? -27.044 -0.569 14.233 1.00 86.44 98 MET A O 1
ATOM 794 N N . GLU A 1 99 ? -27.116 -1.313 12.126 1.00 84.19 99 GLU A N 1
ATOM 795 C CA . GLU A 1 99 ? -28.579 -1.474 12.092 1.00 84.19 99 GLU A CA 1
ATOM 796 C C . GLU A 1 99 ? -29.061 -2.721 12.854 1.00 84.19 99 GLU A C 1
ATOM 798 O O . GLU A 1 99 ? -30.225 -2.809 13.243 1.00 84.19 99 GLU A O 1
ATOM 803 N N . LYS A 1 100 ? -28.180 -3.705 13.078 1.00 74.38 100 LYS A N 1
ATOM 804 C CA . LYS A 1 100 ? -28.503 -4.950 13.790 1.00 74.38 100 LYS A CA 1
ATOM 805 C C . LYS A 1 100 ? -28.174 -4.835 15.280 1.00 74.38 100 LYS A C 1
ATOM 807 O O . LYS A 1 100 ? -27.149 -4.279 15.651 1.00 74.38 100 LYS A O 1
ATOM 812 N N . VAL A 1 101 ? -29.003 -5.460 16.124 1.00 62.59 101 VAL A N 1
ATOM 813 C CA . VAL A 1 101 ? -28.864 -5.460 17.600 1.00 62.59 101 VAL A CA 1
ATOM 814 C C . VAL A 1 101 ? -27.566 -6.133 18.078 1.00 62.59 101 VAL A C 1
ATOM 816 O O . VAL A 1 101 ? -27.054 -5.793 19.139 1.00 62.59 101 VAL A O 1
ATOM 819 N N . GLN A 1 102 ? -27.008 -7.063 17.297 1.00 69.94 102 GLN A N 1
ATOM 820 C CA . GLN A 1 102 ? -25.728 -7.714 17.585 1.00 69.94 102 GLN A CA 1
ATOM 821 C C . GLN A 1 102 ? -24.657 -7.204 16.606 1.00 69.94 102 GLN A C 1
ATOM 823 O O . GLN A 1 102 ? -24.387 -7.833 15.582 1.00 69.94 102 GLN A O 1
ATOM 828 N N . SER A 1 103 ? -24.098 -6.026 16.894 1.00 76.88 103 SER A N 1
ATOM 829 C CA . SER A 1 103 ? -22.971 -5.445 16.156 1.00 76.88 103 SER A CA 1
ATOM 830 C C . SER A 1 103 ? -21.633 -6.014 16.646 1.00 76.88 103 SER A C 1
ATOM 832 O O . SER A 1 103 ? -21.517 -6.493 17.773 1.00 76.88 103 SER A O 1
ATOM 834 N N . ALA A 1 104 ? -20.599 -5.957 15.800 1.00 81.50 104 ALA A N 1
ATOM 835 C CA . ALA A 1 104 ? -19.251 -6.423 16.151 1.00 81.50 104 ALA A CA 1
ATOM 836 C C . ALA A 1 104 ? -18.537 -5.525 17.184 1.00 81.50 104 ALA A C 1
ATOM 838 O O . ALA A 1 104 ? -17.528 -5.927 17.757 1.00 81.50 104 ALA A O 1
ATOM 839 N N . PHE A 1 105 ? -19.041 -4.311 17.396 1.00 85.25 105 PHE A N 1
ATOM 840 C CA . PHE A 1 105 ? -18.496 -3.313 18.312 1.00 85.25 105 PHE A CA 1
ATOM 841 C C . PHE A 1 105 ? -19.619 -2.416 18.834 1.00 85.25 105 PHE A C 1
ATOM 843 O O . PHE A 1 105 ? -20.617 -2.171 18.149 1.00 85.25 105 PHE A O 1
ATOM 850 N N . SER A 1 106 ? -19.444 -1.918 20.053 1.00 88.56 106 SER A N 1
ATOM 851 C CA . SER A 1 106 ? -20.340 -0.981 20.722 1.00 88.56 106 SER A CA 1
ATOM 852 C C . SER A 1 106 ? -19.734 0.432 20.767 1.00 88.56 106 SER A C 1
ATOM 854 O O . SER A 1 106 ? -18.517 0.598 20.632 1.00 88.56 106 SER A O 1
ATOM 856 N N . PRO A 1 107 ? -20.542 1.481 21.012 1.00 90.44 107 PRO A N 1
ATOM 857 C CA . PRO A 1 107 ? -20.012 2.825 21.252 1.00 90.44 107 PRO A CA 1
ATOM 858 C C . PRO A 1 107 ? -19.002 2.887 22.412 1.00 90.44 107 PRO A C 1
ATOM 860 O O . PRO A 1 107 ? -18.055 3.671 22.357 1.00 90.44 107 PRO A O 1
ATOM 863 N N . GLY A 1 108 ? -19.168 2.039 23.434 1.00 92.56 108 GLY A N 1
ATOM 864 C CA . GLY A 1 108 ? -18.255 1.959 24.577 1.00 92.56 108 GLY A CA 1
ATOM 865 C C . GLY A 1 108 ? -16.848 1.501 24.190 1.00 92.56 108 GLY A C 1
ATOM 866 O O . GLY A 1 108 ? -15.870 2.059 24.685 1.00 92.56 108 GLY A O 1
ATOM 867 N N . ASP A 1 109 ? -16.730 0.569 23.241 1.00 92.88 109 ASP A N 1
ATOM 868 C CA . ASP A 1 109 ? -15.430 0.060 22.782 1.00 92.88 109 ASP A CA 1
ATOM 869 C C . ASP A 1 109 ? -14.610 1.157 22.092 1.00 92.88 109 ASP A C 1
ATOM 871 O O . ASP A 1 109 ? -13.398 1.268 22.290 1.00 92.88 109 ASP A O 1
ATOM 875 N N . ARG A 1 110 ? -15.277 2.035 21.327 1.00 92.50 110 ARG A N 1
ATOM 876 C CA . ARG A 1 110 ? -14.620 3.185 20.692 1.00 92.50 110 ARG A CA 1
ATOM 877 C C . ARG A 1 110 ? -14.139 4.205 21.721 1.00 92.50 110 ARG A C 1
ATOM 879 O O . ARG A 1 110 ? -13.053 4.751 21.540 1.00 92.50 110 ARG A O 1
ATOM 886 N N . ILE A 1 111 ? -14.914 4.453 22.779 1.00 94.81 111 ILE A N 1
ATOM 887 C CA . ILE A 1 111 ? -14.499 5.331 23.883 1.00 94.81 111 ILE A CA 1
ATOM 888 C C . ILE A 1 111 ? -13.268 4.741 24.571 1.00 94.81 111 ILE A C 1
ATOM 890 O O . ILE A 1 111 ? -12.273 5.442 24.710 1.00 94.81 111 ILE A O 1
ATOM 894 N N . GLY A 1 112 ? -13.288 3.446 24.904 1.00 95.50 112 GLY A N 1
ATOM 895 C CA . GLY A 1 112 ? -12.137 2.765 25.504 1.00 95.50 112 GLY A CA 1
ATOM 896 C C . GLY A 1 112 ? -10.877 2.855 24.638 1.00 95.50 112 GLY A C 1
ATOM 897 O O . GLY A 1 112 ? -9.802 3.173 25.145 1.00 95.50 112 GLY A O 1
ATOM 898 N N . MET A 1 113 ? -11.011 2.660 23.321 1.00 94.94 113 MET A N 1
ATOM 899 C CA . MET A 1 113 ? -9.906 2.828 22.371 1.00 94.94 113 MET A CA 1
ATOM 900 C C . MET A 1 113 ? -9.331 4.254 22.391 1.00 94.94 113 MET A C 1
ATOM 902 O O . MET A 1 113 ? -8.114 4.413 22.347 1.00 94.94 113 MET A O 1
ATOM 906 N N . LEU A 1 114 ? -10.181 5.286 22.466 1.00 95.88 114 LEU A N 1
ATOM 907 C CA . LEU A 1 114 ? -9.742 6.685 22.538 1.00 95.88 114 LEU A CA 1
ATOM 908 C C . LEU A 1 114 ? -9.064 7.002 23.876 1.00 95.88 114 LEU A C 1
ATOM 910 O O . LEU A 1 114 ? -8.008 7.624 23.878 1.00 95.88 114 LEU A O 1
ATOM 914 N N . THR A 1 115 ? -9.603 6.518 24.996 1.00 96.25 115 THR A N 1
ATOM 915 C CA . THR A 1 115 ? -9.011 6.738 26.326 1.00 96.25 115 THR A CA 1
ATOM 916 C C . THR A 1 115 ? -7.603 6.150 26.436 1.00 96.25 115 THR A C 1
ATOM 918 O O . THR A 1 115 ? -6.733 6.742 27.067 1.00 96.25 115 THR A O 1
ATOM 921 N N . MET A 1 116 ? -7.324 5.022 25.775 1.00 95.31 116 MET A N 1
ATOM 922 C CA . MET A 1 116 ? -5.964 4.466 25.736 1.00 95.31 116 MET A CA 1
ATOM 923 C C . MET A 1 116 ? -4.962 5.376 25.004 1.00 95.31 116 MET A C 1
ATOM 925 O O . MET A 1 116 ? -3.769 5.329 25.301 1.00 95.31 116 MET A O 1
ATOM 929 N N . GLN A 1 117 ? -5.416 6.224 24.072 1.00 94.94 117 GLN A N 1
ATOM 930 C CA . GLN A 1 117 ? -4.550 7.172 23.360 1.00 94.94 117 GLN A CA 1
ATOM 931 C C . GLN A 1 117 ? -4.157 8.387 24.216 1.00 94.94 117 GLN A C 1
ATOM 933 O O . GLN A 1 117 ? -3.146 9.027 23.918 1.00 94.94 117 GLN A O 1
ATOM 938 N N . ASP A 1 118 ? -4.891 8.684 25.296 1.00 95.38 118 ASP A N 1
ATOM 939 C CA . ASP A 1 118 ? -4.652 9.869 26.132 1.00 95.38 118 ASP A CA 1
ATOM 940 C C . ASP A 1 118 ? -3.253 9.882 26.766 1.00 95.38 118 ASP A C 1
ATOM 942 O O . ASP A 1 118 ? -2.654 10.950 26.907 1.00 95.38 118 ASP A O 1
ATOM 946 N N . ILE A 1 119 ? -2.697 8.708 27.089 1.00 94.25 119 ILE A N 1
ATOM 947 C CA . ILE A 1 119 ? -1.353 8.577 27.678 1.00 94.25 119 ILE A CA 1
ATOM 948 C C . ILE A 1 119 ? -0.296 9.140 26.716 1.00 94.25 119 ILE A C 1
ATOM 950 O O . ILE A 1 119 ? 0.452 10.051 27.068 1.00 94.25 119 ILE A O 1
ATOM 954 N N . GLY A 1 120 ? -0.289 8.664 25.468 1.00 93.06 120 GLY A N 1
ATOM 955 C CA . GLY A 1 120 ? 0.668 9.119 24.455 1.00 93.06 120 GLY A CA 1
ATOM 956 C C . GLY A 1 120 ? 0.484 10.591 24.068 1.00 93.06 120 GLY A C 1
ATOM 957 O O . GLY A 1 120 ? 1.461 11.295 23.797 1.00 93.06 120 GLY A O 1
ATOM 958 N N . ILE A 1 121 ? -0.759 11.087 24.077 1.00 95.50 121 ILE A N 1
ATOM 959 C CA . ILE A 1 121 ? -1.063 12.505 23.830 1.00 95.50 121 ILE A CA 1
ATOM 960 C C . ILE A 1 121 ? -0.493 13.386 24.949 1.00 95.50 121 ILE A C 1
ATOM 962 O O . ILE A 1 121 ? 0.081 14.440 24.660 1.00 95.50 121 ILE A O 1
ATOM 966 N N . GLY A 1 122 ? -0.629 12.967 26.210 1.00 95.44 122 GLY A N 1
ATOM 967 C CA . GLY A 1 122 ? -0.052 13.666 27.359 1.00 95.44 122 GLY A CA 1
ATOM 968 C C . GLY A 1 122 ? 1.469 13.785 27.259 1.00 95.44 122 GLY A C 1
ATOM 969 O O . GLY A 1 122 ? 2.010 14.886 27.385 1.00 95.44 122 GLY A O 1
ATOM 970 N N . ASP A 1 123 ? 2.147 12.684 26.939 1.00 95.69 123 ASP A N 1
ATOM 971 C CA . ASP A 1 123 ? 3.606 12.656 26.791 1.00 95.69 123 ASP A CA 1
ATOM 972 C C . ASP A 1 123 ? 4.083 13.537 25.630 1.00 95.69 123 ASP A C 1
ATOM 974 O O . ASP A 1 123 ? 4.999 14.348 25.784 1.00 95.69 123 ASP A O 1
ATOM 978 N N . THR A 1 124 ? 3.405 13.463 24.481 1.00 94.69 124 THR A N 1
ATOM 979 C CA . THR A 1 124 ? 3.722 14.302 23.315 1.00 94.69 124 THR A CA 1
ATOM 980 C C . THR A 1 124 ? 3.524 15.783 23.632 1.00 94.69 124 THR A C 1
ATOM 982 O O . THR A 1 124 ? 4.347 16.617 23.255 1.00 94.69 124 THR A O 1
ATOM 985 N N . ARG A 1 125 ? 2.468 16.135 24.380 1.00 95.25 125 ARG A N 1
ATOM 986 C CA . ARG A 1 125 ? 2.234 17.514 24.828 1.00 95.25 125 ARG A CA 1
ATOM 987 C C . ARG A 1 125 ? 3.382 18.019 25.700 1.00 95.25 125 ARG A C 1
ATOM 989 O O . ARG A 1 125 ? 3.811 19.153 25.512 1.00 95.25 125 ARG A O 1
ATOM 996 N N . ASN A 1 126 ? 3.895 17.199 26.614 1.00 94.75 126 ASN A N 1
ATOM 997 C CA . ASN A 1 126 ? 5.021 17.587 27.465 1.00 94.75 126 ASN A CA 1
ATOM 998 C C . ASN A 1 126 ? 6.286 17.863 26.641 1.00 94.75 126 ASN A C 1
ATOM 1000 O O . ASN A 1 126 ? 6.946 18.877 26.860 1.00 94.75 126 ASN A O 1
ATOM 1004 N N . ILE A 1 127 ? 6.575 17.021 25.645 1.00 93.19 127 ILE A N 1
ATOM 1005 C CA . ILE A 1 127 ? 7.703 17.222 24.723 1.00 9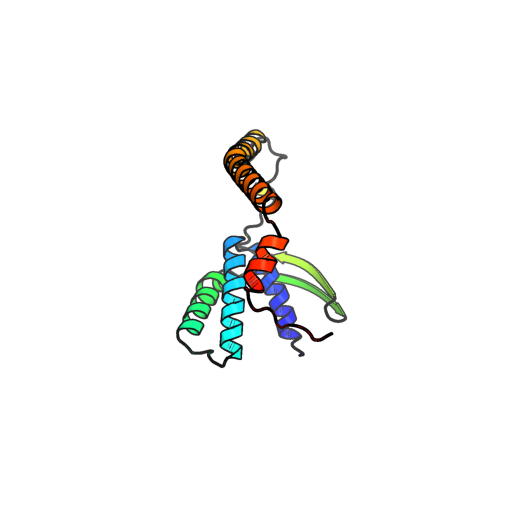3.19 127 ILE A CA 1
ATOM 1006 C C . ILE A 1 127 ? 7.543 18.529 23.933 1.00 93.19 127 ILE A C 1
ATOM 1008 O O . ILE A 1 127 ? 8.488 19.308 23.831 1.00 93.19 127 ILE A O 1
ATOM 1012 N N . LEU A 1 128 ? 6.345 18.810 23.413 1.00 92.75 128 LEU A N 1
ATOM 1013 C CA . LEU A 1 128 ? 6.077 20.053 22.682 1.00 92.75 128 LEU A CA 1
ATOM 1014 C C . LEU A 1 128 ? 6.274 21.297 23.559 1.00 92.75 128 LEU A C 1
ATOM 1016 O O . LEU A 1 128 ? 6.811 22.299 23.088 1.00 92.75 128 LEU A O 1
ATOM 1020 N N . MET A 1 129 ? 5.883 21.233 24.835 1.00 92.81 129 MET A N 1
ATOM 1021 C CA . MET A 1 129 ? 6.129 22.323 25.783 1.00 92.81 129 MET A CA 1
ATOM 1022 C C . MET A 1 129 ? 7.623 22.532 26.039 1.00 92.81 129 MET A C 1
ATOM 1024 O O . MET A 1 129 ? 8.062 23.673 26.178 1.00 92.81 129 MET A O 1
ATOM 1028 N N . GLU A 1 130 ? 8.414 21.461 26.056 1.00 91.62 130 GLU A N 1
ATOM 1029 C CA . GLU A 1 130 ? 9.867 21.562 26.183 1.00 91.62 130 GLU A CA 1
ATOM 1030 C C . GLU A 1 130 ? 10.508 22.170 24.930 1.00 91.62 130 GLU A C 1
ATOM 1032 O O . GLU A 1 130 ? 11.311 23.094 25.041 1.00 91.62 130 GLU A O 1
ATOM 1037 N N . TYR A 1 131 ? 10.086 21.757 23.730 1.00 89.88 131 TYR A N 1
ATOM 1038 C CA . TYR A 1 131 ? 10.525 22.398 22.486 1.00 89.88 131 TYR A CA 1
ATOM 1039 C C . TYR A 1 131 ? 10.172 23.889 22.447 1.00 89.88 131 TYR A C 1
ATOM 1041 O O . TYR A 1 131 ? 10.991 24.700 22.013 1.00 89.88 131 TYR A O 1
ATOM 1049 N N . MET A 1 132 ? 8.994 24.276 22.946 1.00 90.06 132 MET A N 1
ATOM 1050 C CA . MET A 1 132 ? 8.593 25.682 23.038 1.00 90.06 132 MET A CA 1
ATOM 1051 C C . MET A 1 132 ? 9.505 26.478 23.982 1.00 90.06 132 MET A C 1
ATOM 1053 O O . MET A 1 132 ? 9.896 27.597 23.654 1.00 90.06 132 MET A O 1
ATOM 1057 N N . ARG A 1 133 ? 9.886 25.907 25.132 1.00 85.44 133 ARG A N 1
ATOM 1058 C CA . ARG A 1 133 ? 10.822 26.538 26.079 1.00 85.44 133 ARG A CA 1
ATOM 1059 C C . ARG A 1 133 ? 12.224 26.666 25.497 1.00 85.44 133 ARG A C 1
ATOM 1061 O O . ARG A 1 133 ? 12.798 27.750 25.548 1.00 85.44 133 ARG A O 1
ATOM 1068 N N . ALA A 1 134 ? 12.739 25.595 24.896 1.00 84.38 134 ALA A N 1
ATOM 1069 C CA . ALA A 1 134 ? 14.043 25.593 24.242 1.00 84.38 134 ALA A CA 1
ATOM 1070 C C . ALA A 1 134 ? 14.101 26.620 23.099 1.00 84.38 134 ALA A C 1
ATOM 1072 O O . ALA A 1 134 ? 15.070 27.364 22.991 1.00 84.38 134 ALA A O 1
ATOM 1073 N N . SER A 1 135 ? 13.036 26.729 22.298 1.00 74.62 135 SER A N 1
ATOM 1074 C CA . SER A 1 135 ? 12.934 27.735 21.236 1.00 74.62 135 SER A CA 1
ATOM 1075 C C . SER A 1 135 ? 12.793 29.161 21.773 1.00 74.62 135 SER A C 1
ATOM 1077 O O . SER A 1 135 ? 13.296 30.085 21.144 1.00 74.62 135 SER A O 1
ATOM 1079 N N . ALA A 1 136 ? 12.130 29.368 22.913 1.00 72.69 136 ALA A N 1
ATOM 1080 C CA . ALA A 1 136 ? 12.019 30.684 23.547 1.00 72.69 136 ALA A CA 1
ATOM 1081 C C . ALA A 1 136 ? 13.330 31.136 24.218 1.00 72.69 136 ALA A C 1
ATOM 1083 O O . ALA A 1 136 ? 13.506 32.320 24.491 1.00 72.69 136 ALA A O 1
ATOM 1084 N N . HIS A 1 137 ? 14.235 30.201 24.514 1.00 64.81 137 HIS A N 1
ATOM 1085 C CA . HIS A 1 137 ? 15.589 30.467 25.012 1.00 64.81 137 HIS A CA 1
ATOM 1086 C C . HIS A 1 137 ? 16.651 30.392 23.907 1.00 64.81 137 HIS A C 1
ATOM 1088 O O . HIS A 1 137 ? 17.839 30.548 24.190 1.00 64.81 137 HIS A O 1
ATOM 1094 N N . PHE A 1 138 ? 16.241 30.177 22.653 1.00 64.25 138 PHE A N 1
ATOM 1095 C CA . PHE A 1 138 ? 17.135 30.238 21.507 1.00 64.25 138 PHE A CA 1
ATOM 1096 C C . PHE A 1 138 ? 17.478 31.702 21.218 1.00 64.25 138 PHE A C 1
ATOM 1098 O O . PHE A 1 138 ? 16.768 32.402 20.496 1.00 64.25 138 PHE A O 1
ATOM 1105 N N . ASP A 1 139 ? 18.563 32.176 21.827 1.00 68.69 139 ASP A N 1
ATOM 1106 C CA . ASP A 1 139 ? 19.136 33.480 21.522 1.00 68.69 139 ASP A CA 1
ATOM 1107 C C . ASP A 1 139 ? 19.800 33.431 20.140 1.00 68.69 139 ASP A C 1
ATOM 1109 O O . ASP A 1 139 ? 20.953 33.022 19.982 1.00 68.69 139 ASP A O 1
ATOM 1113 N N . PHE A 1 140 ? 19.031 33.837 19.127 1.00 66.38 140 PHE A N 1
ATOM 1114 C CA . PHE A 1 140 ? 19.463 33.882 17.732 1.00 66.38 140 PHE A CA 1
ATOM 1115 C C . PHE A 1 140 ? 20.730 34.728 17.551 1.00 66.38 140 PHE A C 1
ATOM 1117 O O . PHE A 1 140 ? 21.532 34.432 16.671 1.00 66.38 140 PHE A O 1
ATOM 1124 N N . LYS A 1 141 ? 20.934 35.745 18.402 1.00 65.00 141 LYS A N 1
ATOM 1125 C CA . LYS A 1 141 ? 22.109 36.616 18.361 1.00 65.00 141 LYS A CA 1
ATOM 1126 C C . LYS A 1 141 ? 23.354 35.878 18.846 1.00 65.00 141 LYS A C 1
ATOM 1128 O O . LYS A 1 141 ? 24.341 35.844 18.131 1.00 65.00 141 LYS A O 1
ATOM 1133 N N . ASN A 1 142 ? 23.274 35.208 19.995 1.00 67.31 142 ASN A N 1
ATOM 1134 C CA . ASN A 1 142 ? 24.387 34.417 20.529 1.00 67.31 142 ASN A CA 1
ATOM 1135 C C . ASN A 1 142 ? 24.752 33.241 19.602 1.00 67.31 142 ASN A C 1
ATOM 1137 O O . ASN A 1 142 ? 25.917 32.894 19.446 1.00 67.31 142 ASN A O 1
ATOM 1141 N N . TRP A 1 143 ? 23.763 32.649 18.927 1.00 64.81 143 TRP A N 1
ATOM 1142 C CA . TRP A 1 143 ? 24.005 31.618 17.917 1.00 64.81 143 TRP A CA 1
ATOM 1143 C C . TRP A 1 143 ? 24.659 32.165 16.633 1.00 64.81 143 TRP A C 1
ATOM 1145 O O . TRP A 1 143 ? 25.542 31.503 16.089 1.00 64.81 143 TRP A O 1
ATOM 1155 N N . LEU A 1 144 ? 24.283 33.367 16.172 1.00 66.38 144 LEU A N 1
ATOM 1156 C CA . LEU A 1 144 ? 24.976 34.052 15.071 1.00 66.38 144 LEU A CA 1
ATOM 1157 C C . LEU A 1 144 ? 26.413 34.430 15.451 1.00 66.38 144 LEU A C 1
ATOM 1159 O O . LEU A 1 144 ? 27.330 34.147 14.687 1.00 66.38 144 LEU A O 1
ATOM 1163 N N . ASP A 1 145 ? 26.614 34.975 16.652 1.00 69.06 145 ASP A N 1
ATOM 1164 C CA . ASP A 1 145 ? 27.930 35.360 17.175 1.00 69.06 145 ASP A CA 1
ATOM 1165 C C . ASP A 1 145 ? 28.869 34.131 17.280 1.00 69.06 145 ASP A C 1
ATOM 1167 O O . ASP A 1 145 ? 30.073 34.225 17.037 1.00 69.06 145 ASP A O 1
ATOM 1171 N N . MET A 1 146 ? 28.325 32.939 17.570 1.00 65.69 146 MET A N 1
ATOM 1172 C CA . MET A 1 146 ? 29.074 31.671 17.550 1.00 65.69 146 MET A CA 1
ATOM 1173 C C . MET A 1 146 ? 29.429 31.174 16.138 1.00 65.69 146 MET A C 1
ATOM 1175 O O . MET A 1 146 ? 30.388 30.414 15.998 1.00 65.69 146 MET A O 1
ATOM 1179 N N . LEU A 1 147 ? 28.672 31.560 15.105 1.00 67.00 147 LEU A N 1
ATOM 1180 C CA . LEU A 1 147 ? 28.960 31.216 13.707 1.00 67.00 147 LEU A CA 1
ATOM 1181 C C . LEU A 1 147 ? 29.938 32.195 13.052 1.00 67.00 147 LEU A C 1
ATOM 1183 O O . LEU A 1 147 ? 30.695 31.780 12.176 1.00 67.00 147 LEU A O 1
ATOM 1187 N N . GLU A 1 148 ? 29.937 33.463 13.470 1.00 64.12 148 GLU A N 1
ATOM 1188 C CA . GLU A 1 148 ? 30.829 34.486 12.913 1.00 64.12 148 GLU A CA 1
ATOM 1189 C C . GLU A 1 148 ? 32.259 34.413 13.474 1.00 64.12 148 GLU A C 1
ATOM 1191 O O . GLU A 1 148 ? 33.196 34.815 12.788 1.00 64.12 148 GLU A O 1
ATOM 1196 N N . GLY A 1 149 ? 32.471 33.798 14.644 1.00 60.53 149 GLY A N 1
ATOM 1197 C CA . GLY A 1 149 ? 33.799 33.676 15.252 1.00 60.53 149 GLY A CA 1
ATOM 1198 C C . GLY A 1 149 ? 34.448 35.041 15.565 1.00 60.53 149 GLY A C 1
ATOM 1199 O O . GLY A 1 149 ? 33.940 36.090 15.184 1.00 60.53 149 GLY A O 1
ATOM 1200 N N . PRO A 1 150 ? 35.583 35.081 16.282 1.00 59.03 150 PRO A N 1
ATOM 1201 C CA . PRO A 1 150 ? 36.204 36.348 16.690 1.00 59.03 150 PRO A CA 1
ATOM 1202 C C . PRO A 1 150 ? 36.790 37.169 15.527 1.00 59.03 150 PRO A C 1
ATOM 1204 O O . PRO A 1 150 ? 37.107 38.336 15.730 1.00 59.03 150 PRO A O 1
ATOM 1207 N N . ASP A 1 151 ? 36.917 36.566 14.338 1.00 60.38 151 ASP A N 1
ATOM 1208 C CA . ASP A 1 151 ? 37.572 37.128 13.151 1.00 60.38 151 ASP A CA 1
ATOM 1209 C C . ASP A 1 151 ? 36.606 37.163 11.945 1.00 60.38 151 ASP A C 1
ATOM 1211 O O . ASP A 1 151 ? 36.916 36.675 10.853 1.00 60.38 151 ASP A O 1
ATOM 1215 N N . GLY A 1 152 ? 35.406 37.723 12.128 1.00 52.84 152 GLY A N 1
ATOM 1216 C CA . GLY A 1 152 ? 34.589 38.162 10.993 1.00 52.84 152 GLY A CA 1
ATOM 1217 C C . GLY A 1 152 ? 35.370 39.203 10.173 1.00 52.84 152 GLY A C 1
ATOM 1218 O O . GLY A 1 152 ? 36.045 40.045 10.768 1.00 52.84 152 GLY A O 1
ATOM 1219 N N . PRO A 1 153 ? 35.361 39.156 8.826 1.00 46.72 153 PRO A N 1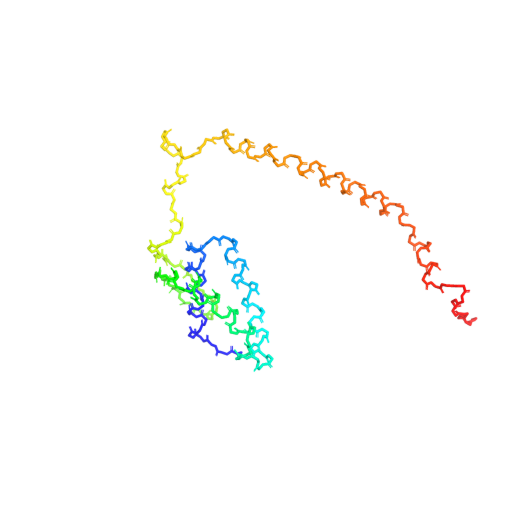
ATOM 1220 C CA . PRO A 1 153 ? 36.200 40.043 8.032 1.00 46.72 153 PRO A CA 1
ATOM 1221 C C . PRO A 1 153 ? 35.794 41.496 8.286 1.00 46.72 153 PRO A C 1
ATOM 1223 O O . PRO A 1 153 ? 34.636 41.854 8.075 1.00 46.72 153 PRO A O 1
ATOM 1226 N N . ASP A 1 154 ? 36.761 42.323 8.692 1.00 50.50 154 ASP A N 1
ATOM 1227 C CA . ASP A 1 154 ? 36.663 43.781 8.652 1.00 50.50 154 ASP A CA 1
ATOM 1228 C C . ASP A 1 154 ? 36.295 44.196 7.221 1.00 50.50 154 ASP A C 1
ATOM 1230 O O . ASP A 1 154 ? 37.144 44.317 6.330 1.00 50.50 154 ASP A O 1
ATOM 1234 N N . VAL A 1 155 ? 34.999 44.384 6.974 1.00 49.22 155 VAL A N 1
ATOM 1235 C CA . VAL A 1 155 ? 34.525 45.021 5.753 1.00 49.22 155 VAL A CA 1
ATOM 1236 C C . VAL A 1 155 ? 34.835 46.505 5.907 1.00 49.22 155 VAL A C 1
ATOM 1238 O O . VAL A 1 155 ? 34.135 47.247 6.587 1.00 49.22 155 VAL A O 1
ATOM 1241 N N . ILE A 1 156 ? 35.977 46.856 5.321 1.00 43.75 156 ILE A N 1
ATOM 1242 C CA . ILE A 1 156 ? 36.485 48.172 4.926 1.00 43.75 156 ILE A CA 1
ATOM 1243 C C . ILE A 1 156 ? 35.406 49.274 4.923 1.00 43.75 156 ILE A C 1
ATOM 1245 O O . ILE A 1 156 ? 34.375 49.131 4.270 1.00 43.75 156 ILE A O 1
ATOM 1249 N N . SER A 1 157 ? 35.749 50.361 5.632 1.00 39.94 157 SER A N 1
ATOM 1250 C CA . SER A 1 157 ? 35.224 51.745 5.611 1.00 39.94 157 SER A CA 1
ATOM 1251 C C . SER A 1 157 ? 34.254 52.137 4.497 1.00 39.94 157 SER A C 1
ATOM 1253 O O . SER A 1 157 ? 34.647 51.970 3.317 1.00 39.94 157 SER A O 1
#

Secondary structure (DSSP, 8-state):
---HHHHHHHHHHHHHHHHHS-HHHHHHHHHHHHHHHHHHHTT-TTSHHHHHHHHHIIIIIGGG---EEEEEE-STT-EEEEEEE-TT-S--GGGG--SSSS-SS-HHHHHHHHHHHHHHHHHHHHHHHHHHHHHHT--HHHHHHHHH-TT------